Protein AF-A0AAN4HK57-F1 (afdb_monomer_lite)

Secondary structure (DSSP, 8-state):
-EEEEEEEEE-TTSPEEEEETTT--EEEEETTEEEEEPTTS-EEEEPPTTPEEEE--

Foldseek 3Di:
DEFEWEFPDADPVRWTWTAGPPPRFIWTQDPNWTFTADPVRDRDGTDDPVYHYDYDD

Structure (mmCIF, N/CA/C/O backbone):
data_AF-A0AAN4HK57-F1
#
_entry.id   AF-A0AAN4HK57-F1
#
loop_
_atom_site.group_PDB
_atom_site.id
_atom_site.type_symbol
_atom_site.label_atom_id
_atom_site.label_alt_id
_atom_site.label_comp_id
_atom_site.label_asym_id
_atom_site.label_entity_id
_atom_site.label_seq_id
_atom_site.pdbx_PDB_ins_code
_atom_site.Cartn_x
_atom_site.Cartn_y
_atom_site.Cartn_z
_atom_site.occupancy
_atom_site.B_iso_or_equiv
_atom_site.auth_seq_id
_atom_site.auth_comp_id
_atom_site.auth_asym_id
_atom_site.auth_atom_id
_atom_site.pdbx_PDB_model_num
ATOM 1 N N . MET A 1 1 ? -11.205 -6.760 7.446 1.00 72.56 1 MET A N 1
ATOM 2 C CA . MET A 1 1 ? -10.507 -5.683 8.196 1.00 72.56 1 MET A CA 1
ATOM 3 C C . MET A 1 1 ? -10.298 -4.515 7.243 1.00 72.56 1 MET A C 1
ATOM 5 O O . MET A 1 1 ? -9.998 -4.778 6.089 1.00 72.56 1 MET A O 1
ATOM 9 N N . GLU A 1 2 ? -10.485 -3.262 7.659 1.00 83.44 2 GLU A N 1
ATOM 10 C CA . GLU A 1 2 ? -10.355 -2.109 6.749 1.00 83.44 2 GLU A CA 1
ATOM 11 C C . GLU A 1 2 ? -9.099 -1.288 7.044 1.00 83.44 2 GLU A C 1
ATOM 13 O O . GLU A 1 2 ? -8.825 -0.940 8.198 1.00 83.44 2 GLU A O 1
ATOM 18 N N . ILE A 1 3 ? -8.351 -0.951 5.994 1.00 84.62 3 ILE A N 1
ATOM 19 C CA . ILE A 1 3 ? -7.179 -0.081 6.064 1.00 84.62 3 ILE A CA 1
ATOM 20 C C . ILE A 1 3 ? -7.457 1.186 5.264 1.00 84.62 3 ILE A C 1
ATOM 22 O O . ILE A 1 3 ? -7.656 1.139 4.056 1.00 84.62 3 ILE A O 1
ATOM 26 N N . LYS A 1 4 ? -7.438 2.334 5.946 1.00 90.00 4 LYS A N 1
ATOM 27 C C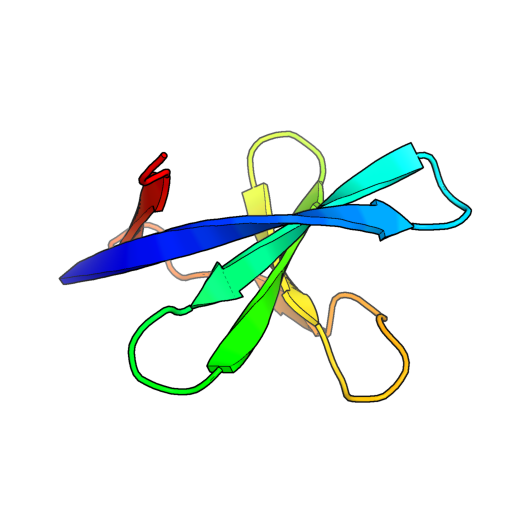A . LYS A 1 4 ? -7.579 3.643 5.305 1.00 90.00 4 LYS A CA 1
ATOM 28 C C . LYS A 1 4 ? -6.217 4.144 4.845 1.00 90.00 4 LYS A C 1
ATOM 30 O O . LYS A 1 4 ? -5.298 4.260 5.663 1.00 90.00 4 LYS A O 1
ATOM 35 N N . VAL A 1 5 ? -6.099 4.468 3.565 1.00 88.69 5 VAL A N 1
ATOM 36 C CA . VAL A 1 5 ? -4.848 4.932 2.958 1.00 88.69 5 VAL A CA 1
ATOM 37 C C . VAL A 1 5 ? -5.047 6.230 2.184 1.00 88.69 5 VAL A C 1
ATOM 39 O O . VAL A 1 5 ? -6.119 6.461 1.634 1.00 88.69 5 VAL A O 1
ATOM 42 N N . LYS A 1 6 ? -4.006 7.058 2.107 1.00 91.38 6 LYS A N 1
ATOM 43 C CA . LYS A 1 6 ? -3.930 8.196 1.182 1.00 91.38 6 LYS A CA 1
ATOM 44 C C . LYS A 1 6 ? -2.967 7.884 0.053 1.00 91.38 6 LYS A C 1
ATOM 46 O O . LYS A 1 6 ? -1.916 7.300 0.304 1.00 91.38 6 LYS A O 1
ATOM 51 N N . CYS A 1 7 ? -3.300 8.299 -1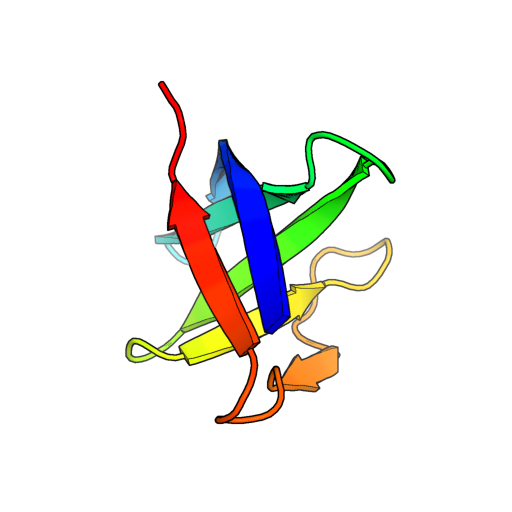.165 1.00 89.44 7 CYS A N 1
ATOM 52 C CA . CYS A 1 7 ? -2.337 8.291 -2.262 1.00 89.44 7 CYS A CA 1
ATOM 53 C C . CYS A 1 7 ? -1.198 9.260 -1.919 1.00 89.44 7 CYS A C 1
ATOM 55 O O . CYS A 1 7 ? -1.457 10.413 -1.575 1.00 89.44 7 CYS A O 1
ATOM 57 N N . ILE A 1 8 ? 0.041 8.780 -1.971 1.00 89.94 8 ILE A N 1
ATOM 58 C CA . ILE A 1 8 ? 1.231 9.601 -1.707 1.00 89.94 8 ILE A CA 1
ATOM 59 C C . ILE A 1 8 ? 2.054 9.868 -2.965 1.00 89.94 8 ILE A C 1
ATOM 61 O O . ILE A 1 8 ? 2.918 10.739 -2.941 1.00 89.94 8 ILE A O 1
ATOM 65 N N . GLY A 1 9 ? 1.783 9.152 -4.057 1.00 89.12 9 GLY A N 1
ATOM 66 C CA . GLY A 1 9 ? 2.465 9.352 -5.327 1.00 89.12 9 GLY A CA 1
ATOM 67 C C . GLY A 1 9 ? 2.530 8.081 -6.160 1.00 89.12 9 GLY A C 1
ATOM 68 O O . GLY A 1 9 ? 1.736 7.157 -5.984 1.00 89.12 9 GLY A O 1
ATOM 69 N N . GLU A 1 10 ? 3.501 8.060 -7.060 1.00 89.19 10 GLU A N 1
ATOM 70 C CA . GLU A 1 10 ? 3.787 6.968 -7.982 1.00 89.19 10 GLU A CA 1
ATOM 71 C C . GLU A 1 10 ? 5.287 6.660 -7.918 1.00 89.19 10 GLU A C 1
ATOM 73 O O . GLU A 1 10 ? 6.094 7.577 -7.741 1.00 89.19 10 GLU A O 1
ATOM 78 N N . ASP A 1 11 ? 5.659 5.383 -7.989 1.00 84.12 11 ASP A N 1
ATOM 79 C CA . ASP A 1 11 ? 7.065 4.983 -8.046 1.00 84.12 11 ASP A CA 1
ATOM 80 C C . ASP A 1 11 ? 7.644 5.093 -9.470 1.00 84.12 11 ASP A C 1
ATOM 82 O O . ASP A 1 11 ? 6.933 5.326 -10.447 1.00 84.12 11 ASP A O 1
ATOM 86 N N . SER A 1 12 ? 8.957 4.890 -9.607 1.00 79.88 12 SER A N 1
ATOM 87 C CA . SER A 1 12 ? 9.662 4.948 -10.899 1.00 79.88 12 SER A CA 1
ATOM 88 C C . SER A 1 12 ? 9.206 3.898 -11.924 1.00 79.88 12 SER A C 1
ATOM 90 O O . SER A 1 12 ? 9.611 3.965 -13.084 1.00 79.88 12 SER A O 1
ATOM 92 N N . TRP A 1 13 ? 8.398 2.921 -11.509 1.00 81.50 13 TRP A N 1
ATOM 93 C CA . TRP A 1 13 ? 7.825 1.880 -12.360 1.00 81.50 13 TRP A CA 1
ATOM 94 C C . TRP A 1 13 ? 6.358 2.155 -12.722 1.00 81.50 13 TRP A C 1
ATOM 96 O O . TRP A 1 13 ? 5.725 1.316 -13.362 1.00 81.50 13 TRP A O 1
ATOM 106 N N . GLY A 1 14 ? 5.813 3.315 -12.342 1.00 81.88 14 GLY A N 1
ATOM 107 C CA . GLY A 1 14 ? 4.434 3.698 -12.641 1.00 81.88 14 GLY A CA 1
ATOM 108 C C . GLY A 1 14 ? 3.401 3.113 -11.674 1.00 81.88 14 GLY A C 1
ATOM 109 O O . GLY A 1 14 ? 2.212 3.066 -11.988 1.00 81.88 14 GLY A O 1
ATOM 110 N N . ARG A 1 15 ? 3.824 2.615 -10.504 1.00 84.25 15 ARG A N 1
ATOM 111 C CA . ARG A 1 15 ? 2.923 1.999 -9.521 1.00 84.25 15 ARG A CA 1
ATOM 112 C C . ARG A 1 15 ? 2.455 3.026 -8.508 1.00 84.25 15 A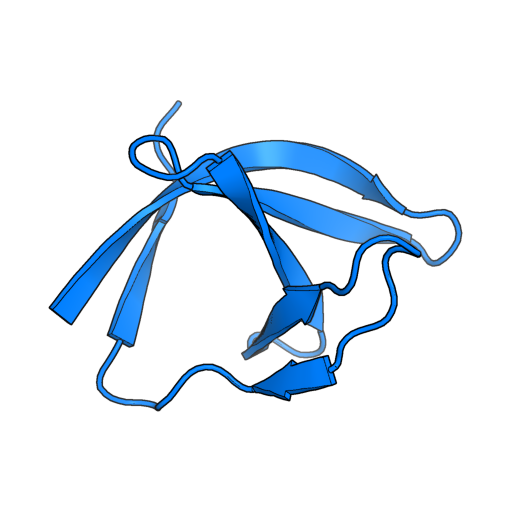RG A C 1
ATOM 114 O O . ARG A 1 15 ? 3.261 3.713 -7.882 1.00 84.25 15 ARG A O 1
ATOM 121 N N . LYS A 1 16 ? 1.141 3.090 -8.287 1.00 87.12 16 LYS A N 1
ATOM 122 C CA . LYS A 1 16 ? 0.555 3.985 -7.284 1.00 87.12 16 LYS A CA 1
ATOM 123 C C . LYS A 1 16 ? 0.924 3.533 -5.876 1.00 87.12 16 LYS A C 1
ATOM 125 O O . LYS A 1 16 ? 0.718 2.374 -5.505 1.00 87.12 16 LYS A O 1
ATOM 130 N N . LEU A 1 17 ? 1.421 4.483 -5.094 1.00 87.62 17 LEU A N 1
ATOM 131 C CA . LEU A 1 17 ? 1.810 4.304 -3.706 1.00 87.62 17 LEU A CA 1
ATOM 132 C C . LEU A 1 17 ? 0.758 4.907 -2.779 1.00 87.62 17 LEU A C 1
ATOM 134 O O . LEU A 1 17 ? 0.327 6.055 -2.927 1.00 87.62 17 LEU A O 1
ATOM 138 N N . TYR A 1 18 ? 0.392 4.136 -1.767 1.00 88.94 18 TYR A N 1
ATOM 139 C CA . TYR A 1 18 ? -0.633 4.474 -0.799 1.00 88.94 18 TYR A CA 1
ATOM 140 C C . TYR A 1 18 ? -0.087 4.349 0.613 1.00 88.94 18 TYR A C 1
ATOM 142 O O . TYR A 1 18 ? 0.431 3.308 0.994 1.00 88.94 18 TYR A O 1
ATOM 150 N N . GLN A 1 19 ? -0.238 5.382 1.431 1.00 88.50 19 GLN A N 1
ATOM 151 C CA . GLN A 1 19 ? 0.201 5.360 2.820 1.00 88.50 19 GLN A CA 1
ATOM 152 C C . GLN A 1 19 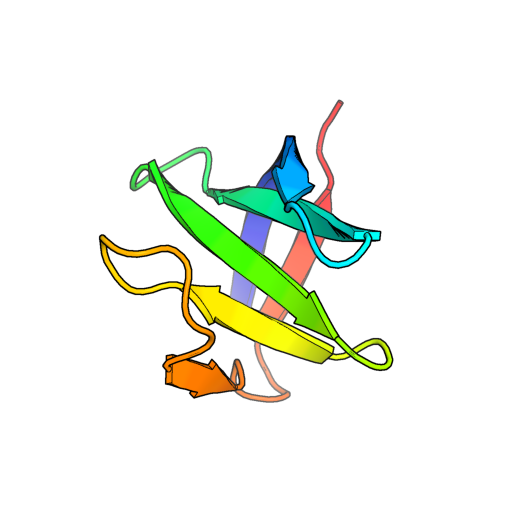? -0.982 5.203 3.769 1.00 88.50 19 GLN A C 1
ATOM 154 O O . GLN A 1 19 ? -1.939 5.974 3.732 1.00 88.50 19 GLN A O 1
ATOM 159 N N . ASN A 1 20 ? -0.880 4.247 4.686 1.00 89.44 20 ASN A N 1
ATOM 160 C CA . ASN A 1 20 ? -1.792 4.088 5.806 1.00 89.44 20 ASN A CA 1
ATOM 161 C C . ASN A 1 20 ? -1.843 5.355 6.667 1.00 89.44 20 ASN A C 1
ATOM 163 O O . ASN A 1 20 ? -0.819 5.824 7.175 1.00 89.44 20 ASN A O 1
ATOM 167 N N . ILE A 1 21 ? -3.044 5.864 6.926 1.00 87.75 21 ILE A N 1
ATOM 168 C CA . ILE A 1 21 ? -3.202 7.080 7.732 1.00 87.75 21 ILE A CA 1
ATOM 169 C C . ILE A 1 21 ? -2.876 6.869 9.219 1.00 87.75 21 ILE A C 1
ATOM 171 O O . ILE A 1 21 ? -2.516 7.830 9.893 1.00 87.75 21 ILE A O 1
ATOM 175 N N . LYS A 1 22 ? -2.999 5.637 9.736 1.00 86.75 22 LYS A N 1
ATOM 176 C CA . LYS A 1 22 ? -2.813 5.326 11.164 1.00 86.75 22 LYS A CA 1
ATOM 177 C C . LYS A 1 22 ? -1.362 5.032 11.520 1.00 86.75 22 LYS A C 1
ATOM 179 O O . LYS A 1 22 ? -0.850 5.590 12.479 1.00 86.75 22 LYS A O 1
ATOM 184 N N . ASN A 1 23 ? -0.720 4.131 10.780 1.00 85.69 23 ASN A N 1
ATOM 185 C CA . ASN A 1 23 ? 0.612 3.614 11.119 1.00 85.69 23 ASN A CA 1
ATOM 186 C C . ASN A 1 23 ? 1.705 4.025 10.120 1.00 85.69 23 ASN A C 1
ATOM 188 O O . ASN A 1 23 ? 2.844 3.597 10.273 1.00 85.69 23 ASN A O 1
ATOM 192 N N . LYS A 1 24 ? 1.365 4.839 9.107 1.00 83.38 24 LYS A N 1
ATOM 193 C CA . LYS A 1 24 ? 2.288 5.347 8.077 1.00 83.38 24 LYS A CA 1
ATOM 194 C C . LYS A 1 24 ? 2.947 4.279 7.194 1.00 83.38 24 LYS A C 1
ATOM 196 O O . LYS A 1 24 ? 3.848 4.612 6.429 1.00 83.38 24 LYS A O 1
ATOM 201 N N . HIS A 1 25 ? 2.474 3.034 7.243 1.00 85.44 25 HIS A N 1
ATOM 202 C CA . HIS A 1 25 ? 2.937 1.957 6.369 1.00 85.44 25 HIS A CA 1
ATOM 203 C C . HIS A 1 25 ? 2.557 2.254 4.912 1.00 85.44 25 HIS A C 1
ATOM 205 O O . HIS A 1 25 ? 1.453 2.738 4.660 1.00 85.44 25 HIS A O 1
ATOM 211 N N . VAL A 1 26 ? 3.458 1.980 3.970 1.00 86.50 26 VAL A N 1
ATOM 212 C CA . VAL A 1 26 ? 3.244 2.235 2.540 1.00 86.50 26 VAL A CA 1
ATOM 213 C C . VAL A 1 26 ? 2.895 0.940 1.811 1.00 86.50 26 VAL A C 1
ATOM 215 O O . VAL A 1 26 ? 3.431 -0.129 2.094 1.00 86.50 26 VAL A O 1
ATOM 218 N N . TYR A 1 27 ? 1.952 1.045 0.889 1.00 86.06 27 TYR A N 1
ATOM 219 C CA . TYR A 1 27 ? 1.488 -0.038 0.050 1.00 86.06 27 TYR A CA 1
ATOM 220 C C . TYR A 1 27 ? 1.618 0.366 -1.414 1.00 86.06 27 TYR A C 1
ATOM 222 O O . TYR A 1 27 ? 1.306 1.502 -1.769 1.00 86.06 27 TYR A O 1
ATOM 230 N N . ALA A 1 28 ? 2.033 -0.567 -2.258 1.00 86.94 28 ALA A N 1
ATOM 231 C CA . ALA A 1 28 ? 2.035 -0.412 -3.704 1.00 86.94 28 ALA A CA 1
ATOM 232 C C . ALA A 1 28 ? 0.871 -1.201 -4.298 1.00 86.94 28 ALA A C 1
ATOM 234 O O . ALA A 1 28 ? 0.555 -2.294 -3.821 1.00 86.94 28 ALA A O 1
ATOM 235 N N . VAL A 1 29 ? 0.248 -0.658 -5.341 1.00 82.81 29 VAL A N 1
ATOM 236 C CA . VAL A 1 29 ? -0.744 -1.393 -6.130 1.00 82.81 29 VAL A CA 1
ATOM 237 C C . VAL A 1 29 ? -0.075 -1.982 -7.365 1.00 82.81 29 VAL A C 1
ATOM 239 O O . VAL A 1 29 ? 0.542 -1.259 -8.145 1.00 82.81 29 VAL A O 1
ATOM 242 N N . VAL A 1 30 ? -0.200 -3.297 -7.522 1.00 80.19 30 VAL A N 1
ATOM 243 C CA . VAL A 1 30 ? 0.336 -4.088 -8.635 1.00 80.19 30 VAL A CA 1
ATOM 244 C C . VAL A 1 30 ? -0.763 -5.051 -9.072 1.00 80.19 30 VAL A C 1
ATOM 246 O O . VAL A 1 30 ? -1.233 -5.818 -8.239 1.00 80.19 30 VAL A O 1
ATOM 249 N N . ASP A 1 31 ? -1.205 -4.988 -10.331 1.00 77.06 31 ASP A N 1
ATOM 250 C CA . ASP A 1 31 ? -2.247 -5.877 -10.883 1.00 77.06 31 ASP A CA 1
ATOM 251 C C . ASP A 1 31 ? -3.521 -5.970 -10.007 1.00 77.06 31 ASP A C 1
ATOM 253 O O . ASP A 1 31 ? -3.973 -7.057 -9.650 1.00 77.06 31 ASP A O 1
ATOM 257 N N . ASP A 1 32 ? -4.071 -4.818 -9.593 1.00 74.88 32 ASP A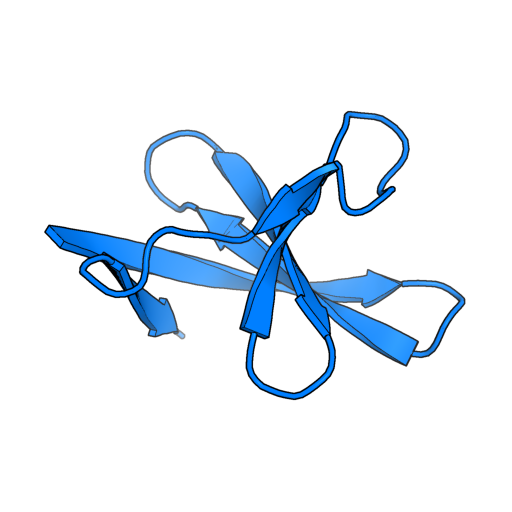 N 1
ATOM 258 C CA . ASP A 1 32 ? -5.222 -4.686 -8.669 1.00 74.88 32 ASP A CA 1
ATOM 259 C C . ASP A 1 32 ? -5.008 -5.262 -7.252 1.00 74.88 32 ASP A C 1
ATOM 261 O O . ASP A 1 32 ? -5.905 -5.245 -6.403 1.00 74.88 32 ASP A O 1
ATOM 265 N N . TRP A 1 33 ? -3.794 -5.716 -6.946 1.00 75.75 33 TRP A N 1
ATOM 266 C CA . TRP A 1 33 ? -3.401 -6.212 -5.636 1.00 75.75 33 TRP A CA 1
ATOM 267 C C . TRP A 1 33 ? -2.572 -5.195 -4.868 1.00 75.75 33 TRP A C 1
ATOM 269 O O . TRP A 1 33 ? -1.759 -4.461 -5.421 1.00 75.75 33 TRP A O 1
ATOM 279 N N . HIS A 1 34 ? -2.771 -5.171 -3.554 1.00 78.75 34 HIS A N 1
ATOM 280 C CA . HIS A 1 34 ? -2.041 -4.286 -2.657 1.00 78.75 34 HIS A CA 1
ATOM 281 C C . HIS A 1 34 ? -0.902 -5.059 -2.002 1.00 78.75 34 HIS A C 1
ATOM 283 O O . HIS A 1 34 ? -1.130 -6.096 -1.381 1.00 78.75 34 HIS A O 1
ATOM 289 N N . TYR A 1 35 ? 0.311 -4.537 -2.105 1.00 81.00 35 TYR A N 1
ATOM 290 C CA . TYR A 1 35 ? 1.515 -5.119 -1.526 1.00 81.00 35 TYR A CA 1
ATOM 291 C C . TYR A 1 35 ? 2.075 -4.176 -0.474 1.00 81.00 35 TYR A C 1
ATOM 293 O O . TYR A 1 35 ? 2.106 -2.968 -0.694 1.00 81.00 35 TYR A O 1
ATOM 301 N N . THR A 1 36 ? 2.526 -4.697 0.666 1.00 78.94 36 THR A N 1
ATOM 302 C CA . THR A 1 36 ? 3.338 -3.906 1.602 1.00 78.94 36 THR A CA 1
ATOM 303 C C . THR A 1 36 ? 4.663 -3.568 0.942 1.00 78.94 36 THR A C 1
ATOM 305 O O . THR A 1 36 ? 5.308 -4.462 0.397 1.00 78.94 36 THR A O 1
ATOM 308 N N . THR A 1 37 ? 5.082 -2.308 1.002 1.00 73.62 37 THR A N 1
ATOM 309 C CA . THR A 1 37 ? 6.404 -1.914 0.511 1.00 73.62 37 THR A CA 1
ATOM 310 C C . THR A 1 37 ? 7.403 -1.876 1.657 1.00 73.62 37 THR A C 1
ATOM 312 O O . THR A 1 37 ? 7.128 -1.276 2.702 1.00 73.62 37 THR A O 1
ATOM 315 N N . SER A 1 38 ? 8.581 -2.450 1.446 1.00 67.62 38 SER A N 1
ATOM 316 C CA . SER A 1 38 ? 9.726 -2.306 2.350 1.00 67.62 38 SER A CA 1
ATOM 317 C C . SER A 1 38 ? 10.279 -0.871 2.331 1.00 67.62 38 SER A C 1
ATOM 319 O O . SER A 1 38 ? 9.823 -0.030 1.553 1.00 67.62 38 SER A O 1
ATOM 321 N N . LYS A 1 39 ? 11.249 -0.544 3.203 1.00 59.91 39 LYS A N 1
ATOM 322 C CA . LYS A 1 39 ? 11.851 0.811 3.280 1.00 59.91 39 LYS A CA 1
ATOM 323 C C . LYS A 1 39 ? 12.427 1.308 1.945 1.00 59.91 39 LYS A C 1
ATOM 325 O O . LYS A 1 39 ? 12.493 2.517 1.748 1.00 59.91 39 LYS A O 1
ATOM 330 N N . ASP A 1 40 ? 12.775 0.390 1.053 1.00 59.50 40 ASP A N 1
ATOM 331 C CA . ASP A 1 40 ? 13.301 0.653 -0.288 1.00 59.50 40 ASP A CA 1
ATOM 332 C C . ASP A 1 40 ? 12.213 0.695 -1.381 1.00 59.50 40 ASP A C 1
ATOM 334 O O . ASP A 1 40 ? 12.514 0.847 -2.560 1.00 59.50 40 ASP A O 1
ATOM 338 N N . GLY A 1 41 ? 10.931 0.586 -1.012 1.00 57.53 41 GLY A N 1
ATOM 339 C CA . GLY A 1 41 ? 9.804 0.663 -1.948 1.00 57.53 41 GLY A CA 1
ATOM 340 C C . GLY A 1 41 ? 9.486 -0.645 -2.678 1.00 57.53 41 GLY A C 1
ATOM 341 O O . GLY A 1 41 ? 8.533 -0.689 -3.453 1.00 57.53 41 GLY A O 1
ATOM 342 N N . GLU A 1 42 ? 10.232 -1.722 -2.422 1.00 62.94 42 GLU A N 1
ATOM 343 C CA . GLU A 1 42 ? 9.979 -3.021 -3.047 1.00 62.94 42 GLU A CA 1
ATOM 344 C C . GLU A 1 42 ? 8.747 -3.721 -2.443 1.00 62.94 42 GLU A C 1
ATOM 346 O O . GLU A 1 42 ? 8.581 -3.720 -1.217 1.00 62.94 42 GLU A O 1
ATOM 351 N N . PRO A 1 43 ? 7.864 -4.303 -3.280 1.00 65.75 43 PRO A N 1
ATOM 352 C CA . PRO A 1 43 ? 6.700 -5.048 -2.819 1.00 65.75 43 PRO A CA 1
ATOM 353 C C . PRO A 1 43 ? 7.143 -6.355 -2.154 1.00 65.75 43 PRO A C 1
ATOM 355 O O . PRO A 1 43 ? 7.671 -7.248 -2.809 1.00 65.75 43 PRO A O 1
ATOM 358 N N . ASP A 1 44 ? 6.910 -6.463 -0.850 1.00 66.81 44 ASP A N 1
ATOM 359 C CA . ASP A 1 44 ? 7.447 -7.544 -0.020 1.00 66.81 44 ASP A CA 1
ATOM 360 C C . ASP A 1 44 ? 6.418 -8.669 0.177 1.00 66.81 44 ASP A C 1
ATOM 362 O O . ASP A 1 44 ? 6.679 -9.839 -0.092 1.00 66.81 44 ASP A O 1
ATOM 366 N N . CYS A 1 45 ? 5.195 -8.310 0.582 1.00 72.44 45 CYS A N 1
ATOM 367 C CA . CYS A 1 45 ? 4.126 -9.263 0.874 1.00 72.44 45 CYS A CA 1
ATOM 368 C C . CYS A 1 45 ? 2.772 -8.768 0.338 1.00 72.44 45 CYS A C 1
ATOM 370 O O . CYS A 1 45 ? 2.397 -7.616 0.590 1.00 72.44 45 CYS A O 1
ATOM 372 N N . PRO A 1 46 ? 1.994 -9.620 -0.358 1.00 77.31 46 PRO A N 1
ATOM 373 C CA . PRO A 1 46 ? 0.629 -9.278 -0.732 1.00 77.31 46 PRO A CA 1
ATOM 374 C C . PRO A 1 46 ? -0.245 -9.150 0.517 1.00 77.31 46 PRO A C 1
ATOM 376 O O . PRO A 1 46 ? -0.155 -9.952 1.454 1.00 77.31 46 PRO A O 1
ATOM 379 N N . LEU A 1 47 ? -1.141 -8.166 0.521 1.00 77.81 47 LEU A N 1
ATOM 380 C CA . LEU A 1 47 ? -2.186 -8.087 1.529 1.00 77.81 47 LEU A CA 1
ATOM 381 C C . LEU A 1 47 ? -3.064 -9.340 1.478 1.00 77.81 47 LEU A C 1
ATOM 383 O O . LEU A 1 47 ? -3.373 -9.886 0.417 1.00 77.81 47 LEU A O 1
ATOM 387 N N . ARG A 1 48 ? -3.523 -9.773 2.653 1.00 74.75 48 ARG A N 1
ATOM 388 C CA . ARG A 1 48 ? -4.512 -10.847 2.745 1.00 74.75 48 ARG A CA 1
ATOM 389 C C . ARG A 1 48 ? -5.822 -10.401 2.087 1.00 74.75 48 ARG A C 1
ATOM 391 O O . ARG A 1 48 ? -6.237 -9.257 2.248 1.00 74.75 48 ARG A O 1
ATOM 398 N N . LYS A 1 49 ? -6.511 -11.332 1.419 1.00 73.38 49 LYS A N 1
ATOM 399 C CA . LYS A 1 49 ? -7.785 -11.080 0.712 1.00 73.38 49 LYS A CA 1
ATOM 400 C C . LYS A 1 49 ? -8.926 -10.593 1.617 1.00 73.38 49 LYS A C 1
ATOM 402 O O . LYS A 1 49 ? -9.894 -10.033 1.124 1.00 73.38 49 LYS A O 1
ATOM 407 N N . ASP A 1 50 ? -8.834 -10.816 2.928 1.00 79.50 50 ASP A N 1
ATOM 408 C CA . ASP A 1 50 ? -9.804 -10.338 3.924 1.00 79.50 50 ASP A CA 1
ATOM 409 C C . ASP A 1 50 ? -9.599 -8.865 4.348 1.00 79.50 50 ASP A C 1
ATOM 411 O O . ASP A 1 50 ? -10.363 -8.322 5.163 1.00 79.50 50 ASP A O 1
ATOM 415 N N . ILE A 1 51 ? -8.574 -8.205 3.801 1.00 76.06 51 ILE A N 1
ATOM 416 C CA . ILE A 1 51 ? -8.252 -6.808 4.071 1.00 76.06 51 ILE A CA 1
ATOM 417 C C . ILE A 1 51 ? -8.748 -5.941 2.916 1.00 76.06 51 ILE A C 1
ATOM 419 O O . ILE A 1 51 ? -8.342 -6.115 1.771 1.00 76.06 51 ILE A O 1
ATOM 423 N N . CYS A 1 52 ? -9.600 -4.971 3.235 1.00 78.44 52 CYS A N 1
ATOM 424 C CA . CYS A 1 52 ? -10.111 -4.000 2.279 1.00 78.44 52 CYS A CA 1
ATOM 425 C C . CYS A 1 52 ? -9.341 -2.682 2.430 1.00 78.44 52 CYS A C 1
ATOM 427 O O . CYS A 1 52 ? -9.261 -2.133 3.536 1.00 78.44 52 CYS A O 1
ATOM 429 N N . ILE A 1 53 ? -8.757 -2.184 1.340 1.00 80.12 53 ILE A N 1
ATOM 430 C CA . ILE A 1 53 ? -8.101 -0.875 1.305 1.00 80.12 53 ILE A CA 1
ATOM 431 C C . ILE A 1 53 ? -9.148 0.167 0.910 1.00 80.12 53 ILE A C 1
ATOM 433 O O . ILE A 1 53 ? -9.767 0.072 -0.145 1.00 80.12 53 ILE A O 1
ATOM 437 N N . VAL A 1 54 ? -9.324 1.176 1.757 1.00 84.50 54 VAL A N 1
ATOM 438 C CA . VAL A 1 54 ? -10.20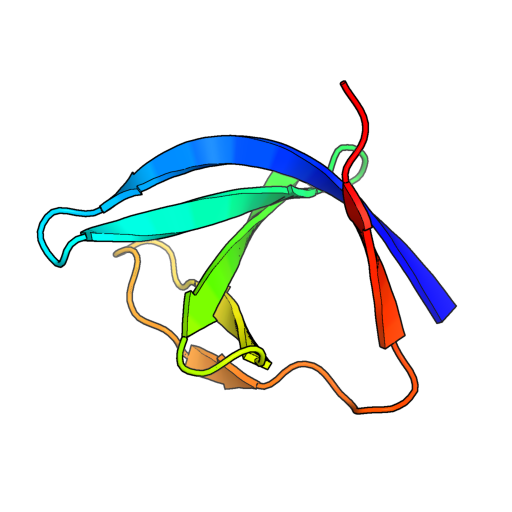5 2.316 1.501 1.00 84.50 54 VAL A CA 1
ATOM 439 C C . VAL A 1 54 ? -9.330 3.534 1.251 1.00 84.50 54 VAL A C 1
ATOM 441 O O . VAL A 1 54 ? -8.648 4.020 2.159 1.00 84.50 54 VAL A O 1
ATOM 444 N N . ILE A 1 55 ? -9.338 4.020 0.014 1.00 85.50 55 ILE A N 1
ATOM 445 C CA . ILE A 1 55 ? -8.638 5.247 -0.360 1.00 85.50 55 ILE A CA 1
ATOM 446 C C . ILE A 1 55 ? -9.453 6.424 0.181 1.00 85.50 55 ILE A C 1
ATOM 448 O O . ILE A 1 55 ? -10.642 6.541 -0.104 1.00 85.50 55 ILE A O 1
ATOM 452 N N . VAL A 1 56 ? -8.825 7.265 0.998 1.00 84.94 56 VAL A N 1
ATOM 453 C CA . VAL A 1 56 ? -9.429 8.486 1.543 1.00 84.94 56 VAL A CA 1
ATOM 454 C C . VAL A 1 56 ? -8.777 9.708 0.891 1.00 84.94 56 VAL A C 1
ATOM 456 O O . VAL A 1 56 ? -7.553 9.740 0.771 1.00 84.94 56 VAL A O 1
ATOM 459 N N . GLU A 1 57 ? -9.577 10.686 0.453 1.00 73.62 57 GLU A N 1
ATOM 460 C CA . GLU A 1 57 ? -9.092 11.958 -0.127 1.00 73.62 57 GLU A CA 1
ATOM 461 C C . GLU A 1 57 ? -8.384 12.849 0.908 1.00 73.62 57 GLU A C 1
ATOM 463 O O . GLU A 1 57 ? -8.775 12.896 2.102 1.00 73.62 57 GLU A O 1
#

Radius of gyration: 10.28 Å; chains: 1; bounding box: 24×23×24 Å

Organism: NCBI:txid1324966

pLDDT: mean 80.2, std 8.35, range [57.53, 91.38]

Sequence (57 aa):
MEIKVKCIGEDSWGRKLYQNIKNKHVYAVVDDWHYTTSKDGEPDCPLRKDICIVIVE